Protein AF-A0A4P7CVD4-F1 (afdb_monomer)

Nearest PDB structures (foldseek):
  5tjf-assembly1_A  TM=2.412E-01  e=3.622E+00  Agarophyton chilense

Organism: NCBI:txid2547399

Sequence (106 aa):
MFTQYFAEQPMPHRAPLTAERLAAIWDNHPEPIVLELLWEIHRLRATISRANQIRAFLAPGGHGNIPGSVWECFKRELDA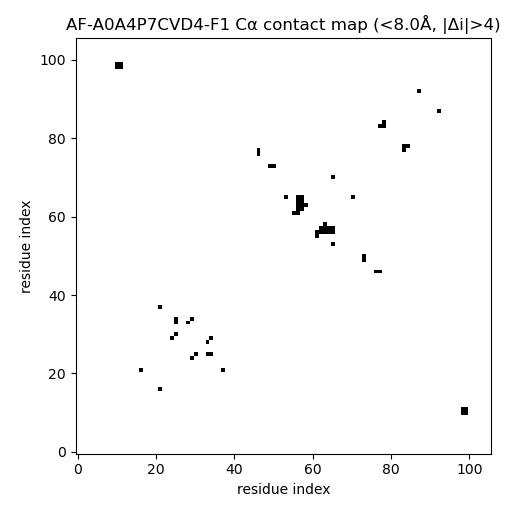EPCLQDKPTPRQHAAIDRIVRRPREG

Radius of gyration: 17.86 Å; Cα contacts (8 Å, |Δi|>4): 33; chains: 1; bounding box: 33×44×45 Å

Structure (mmCIF, N/CA/C/O backbone):
data_AF-A0A4P7CVD4-F1
#
_entry.id   AF-A0A4P7CVD4-F1
#
loop_
_atom_site.group_PDB
_atom_site.id
_atom_site.type_symbol
_atom_site.label_atom_id
_atom_site.label_alt_id
_atom_site.label_comp_id
_atom_site.label_asym_id
_atom_site.label_entity_id
_atom_site.label_seq_id
_atom_site.pdbx_PDB_ins_code
_atom_site.Cartn_x
_atom_site.Cartn_y
_atom_site.Cartn_z
_atom_site.occupancy
_atom_site.B_iso_or_equiv
_atom_site.auth_seq_id
_atom_site.auth_comp_id
_atom_site.auth_asym_id
_atom_site.auth_atom_id
_atom_site.pdbx_PDB_model_num
ATOM 1 N N . MET A 1 1 ? 17.226 31.150 -4.059 1.00 31.61 1 MET A N 1
ATOM 2 C CA . MET A 1 1 ? 15.854 30.718 -4.400 1.00 31.61 1 MET A CA 1
ATOM 3 C C . MET A 1 1 ? 15.814 29.207 -4.246 1.00 31.61 1 MET A C 1
ATOM 5 O O . MET A 1 1 ? 16.737 28.548 -4.702 1.00 31.61 1 MET A O 1
ATOM 9 N N . PHE A 1 2 ? 14.861 28.717 -3.459 1.00 39.06 2 PHE A N 1
ATOM 10 C CA . PHE A 1 2 ? 14.820 27.396 -2.836 1.00 39.06 2 PHE A CA 1
ATOM 11 C C . PHE A 1 2 ? 14.718 26.224 -3.818 1.00 39.06 2 PHE A C 1
ATOM 13 O O . PHE A 1 2 ? 13.878 26.228 -4.711 1.00 39.06 2 PHE A O 1
ATOM 20 N N . THR A 1 3 ? 15.432 25.143 -3.512 1.00 33.81 3 THR A N 1
ATOM 21 C CA . THR A 1 3 ? 14.834 23.802 -3.565 1.00 33.81 3 THR A CA 1
ATOM 22 C C . THR A 1 3 ? 15.440 22.993 -2.426 1.00 33.81 3 THR A C 1
ATOM 24 O O . THR A 1 3 ? 16.401 22.246 -2.586 1.00 33.81 3 THR A O 1
ATOM 27 N N . GLN A 1 4 ? 14.916 23.224 -1.221 1.00 36.69 4 GLN A N 1
ATOM 28 C CA . GLN A 1 4 ? 15.096 22.287 -0.121 1.00 36.69 4 GLN A CA 1
ATOM 29 C C . GLN A 1 4 ? 14.330 21.033 -0.543 1.00 36.69 4 GLN A C 1
ATOM 31 O O . GLN A 1 4 ? 13.108 20.976 -0.442 1.00 36.69 4 GLN A O 1
ATOM 36 N N . TYR A 1 5 ? 15.048 20.067 -1.114 1.00 38.19 5 TYR A N 1
ATOM 37 C CA . TYR A 1 5 ? 14.576 18.697 -1.187 1.00 38.19 5 TYR A CA 1
ATOM 38 C C . TYR A 1 5 ? 14.264 18.290 0.253 1.00 38.19 5 TYR A C 1
ATOM 40 O O . TYR A 1 5 ? 15.174 18.085 1.057 1.00 38.19 5 TYR A O 1
ATOM 48 N N . PHE A 1 6 ? 12.979 18.222 0.596 1.00 38.47 6 PHE A N 1
ATOM 49 C CA . PHE A 1 6 ? 12.532 17.405 1.711 1.00 38.47 6 PHE A CA 1
ATOM 50 C C . PHE A 1 6 ? 12.843 15.963 1.313 1.00 38.47 6 PHE A C 1
ATOM 52 O O . PHE A 1 6 ? 12.008 15.257 0.761 1.00 38.47 6 PHE A O 1
ATOM 59 N N . ALA A 1 7 ? 14.087 15.538 1.531 1.00 40.09 7 ALA A N 1
ATOM 60 C CA . ALA A 1 7 ? 14.345 14.137 1.769 1.00 40.09 7 ALA A CA 1
ATOM 61 C C . ALA A 1 7 ? 13.545 13.818 3.032 1.00 40.09 7 ALA A C 1
ATOM 63 O O . ALA A 1 7 ? 13.945 14.207 4.131 1.00 40.09 7 ALA A O 1
ATOM 64 N N . GLU A 1 8 ? 12.361 13.229 2.860 1.00 45.91 8 GLU A N 1
ATOM 65 C CA . GLU A 1 8 ? 11.651 12.560 3.940 1.00 45.91 8 GLU A CA 1
ATOM 66 C C . GLU A 1 8 ? 12.684 11.682 4.644 1.00 45.91 8 GLU A C 1
ATOM 68 O O . GLU A 1 8 ? 13.207 10.723 4.075 1.00 45.91 8 GLU A O 1
ATOM 73 N N . GLN A 1 9 ? 13.083 12.097 5.846 1.00 44.56 9 GLN A N 1
ATOM 74 C CA . GLN A 1 9 ? 13.982 11.325 6.691 1.00 44.56 9 GLN A CA 1
ATOM 75 C C . GLN A 1 9 ? 13.394 9.911 6.769 1.00 44.56 9 GLN A C 1
ATOM 77 O O . GLN A 1 9 ? 12.199 9.804 7.064 1.00 44.56 9 GLN A O 1
ATOM 82 N N . PRO A 1 10 ? 14.161 8.841 6.482 1.00 46.88 10 PRO A N 1
ATOM 83 C CA . PRO A 1 10 ? 13.618 7.495 6.497 1.00 46.88 10 PRO A CA 1
ATOM 84 C C . PRO A 1 10 ? 13.051 7.243 7.889 1.00 46.88 10 PRO A C 1
ATOM 86 O O . PRO A 1 10 ? 13.788 7.186 8.878 1.00 46.88 10 PRO A O 1
ATOM 89 N N . MET A 1 11 ? 11.722 7.161 7.962 1.00 50.41 11 MET A N 1
ATOM 90 C CA . MET A 1 11 ? 11.005 6.782 9.168 1.00 50.41 11 MET A CA 1
ATOM 91 C C . MET A 1 11 ? 11.687 5.528 9.721 1.00 50.41 11 MET A C 1
ATOM 93 O O . MET A 1 11 ? 11.973 4.617 8.940 1.00 50.41 11 MET A O 1
ATOM 97 N N . PRO A 1 12 ? 11.976 5.427 11.029 1.00 53.47 12 PRO A N 1
ATOM 98 C CA . PRO A 1 12 ? 12.393 4.160 11.605 1.00 53.47 12 PRO A CA 1
ATOM 99 C C . PRO A 1 12 ? 11.244 3.170 11.393 1.00 53.47 12 PRO A C 1
ATOM 101 O O . PRO A 1 12 ? 10.252 3.159 12.122 1.00 53.47 12 PRO A O 1
ATOM 104 N N . HIS A 1 13 ? 11.335 2.391 10.317 1.00 60.22 13 HIS A N 1
ATOM 105 C CA . HIS A 1 13 ? 10.284 1.475 9.934 1.00 60.22 13 HIS A CA 1
ATOM 106 C C . HIS A 1 13 ? 10.281 0.345 10.958 1.00 60.22 13 HIS A C 1
ATOM 108 O O . HIS A 1 13 ? 11.218 -0.451 11.032 1.00 60.22 13 HIS A O 1
ATOM 114 N N . ARG A 1 14 ? 9.201 0.256 11.745 1.00 66.94 14 ARG A N 1
ATOM 115 C CA . ARG A 1 14 ? 8.813 -1.022 12.347 1.00 66.94 14 ARG A CA 1
ATOM 116 C C . ARG A 1 14 ? 8.845 -2.065 11.230 1.00 66.94 14 ARG A C 1
ATOM 118 O O . ARG A 1 14 ? 8.413 -1.760 10.117 1.00 66.94 14 ARG A O 1
ATOM 125 N N . ALA A 1 15 ? 9.337 -3.268 11.532 1.00 76.06 15 ALA A N 1
ATOM 126 C CA . ALA A 1 15 ? 9.303 -4.371 10.579 1.00 76.06 15 ALA A CA 1
ATOM 127 C C . ALA A 1 15 ? 7.905 -4.443 9.928 1.00 76.06 15 ALA A C 1
ATOM 129 O O . ALA A 1 15 ? 6.908 -4.423 10.667 1.00 76.06 15 ALA A O 1
ATOM 130 N N . PRO A 1 16 ? 7.813 -4.456 8.583 1.00 82.00 16 PRO A N 1
ATOM 131 C CA . PRO A 1 16 ? 6.531 -4.507 7.899 1.00 82.00 16 PRO A CA 1
ATOM 132 C C . PRO A 1 16 ? 5.703 -5.684 8.405 1.00 82.00 16 PRO A C 1
ATOM 134 O O . PRO A 1 16 ? 6.230 -6.772 8.645 1.00 82.00 16 PRO A O 1
ATOM 137 N N . LEU A 1 17 ? 4.400 -5.475 8.570 1.00 89.06 17 LEU A N 1
ATOM 138 C CA . LEU A 1 17 ? 3.509 -6.567 8.939 1.00 89.06 17 LEU A CA 1
ATOM 139 C C . LEU A 1 17 ? 3.435 -7.570 7.782 1.00 89.06 17 LEU A C 1
ATOM 141 O O . LEU A 1 17 ? 3.254 -7.187 6.624 1.00 89.06 17 LEU A O 1
ATOM 145 N N . THR A 1 18 ? 3.566 -8.857 8.099 1.00 90.31 18 THR A N 1
ATOM 146 C CA . THR A 1 18 ? 3.330 -9.932 7.131 1.00 90.31 18 THR A CA 1
ATOM 147 C C . THR A 1 18 ? 1.832 -10.080 6.867 1.00 90.31 18 THR A C 1
ATOM 149 O O . THR A 1 18 ? 1.003 -9.665 7.677 1.00 90.31 18 THR A O 1
ATOM 152 N N . ALA A 1 19 ? 1.469 -10.709 5.745 1.00 89.06 19 ALA A N 1
ATOM 153 C CA . ALA A 1 19 ? 0.068 -11.023 5.448 1.00 89.06 19 ALA A CA 1
ATOM 154 C C . ALA A 1 19 ? -0.569 -11.887 6.552 1.00 89.06 19 ALA A C 1
ATOM 156 O O . ALA A 1 19 ? -1.694 -11.630 6.964 1.00 89.06 19 ALA A O 1
ATOM 157 N N . GLU A 1 20 ? 0.191 -12.844 7.084 1.00 93.44 20 GLU A N 1
ATOM 158 C CA . GLU A 1 20 ? -0.215 -13.667 8.224 1.00 93.44 20 GLU A CA 1
ATOM 159 C C . GLU A 1 20 ? -0.451 -12.824 9.479 1.00 93.44 20 GLU A C 1
ATOM 161 O O . GLU A 1 20 ? -1.448 -13.000 10.175 1.00 93.44 20 GLU A O 1
ATOM 166 N N . ARG A 1 21 ? 0.417 -11.839 9.746 1.00 93.38 21 ARG A N 1
ATOM 167 C CA . ARG A 1 21 ? 0.223 -10.959 10.896 1.00 93.38 21 ARG A CA 1
ATOM 168 C C . ARG A 1 21 ? -1.002 -10.060 10.738 1.00 93.38 21 ARG A C 1
ATOM 170 O O . ARG A 1 21 ? -1.656 -9.796 11.739 1.00 93.38 21 ARG A O 1
ATOM 177 N N . LEU A 1 22 ? -1.313 -9.598 9.526 1.00 93.75 22 LEU A N 1
ATOM 178 C CA . LEU 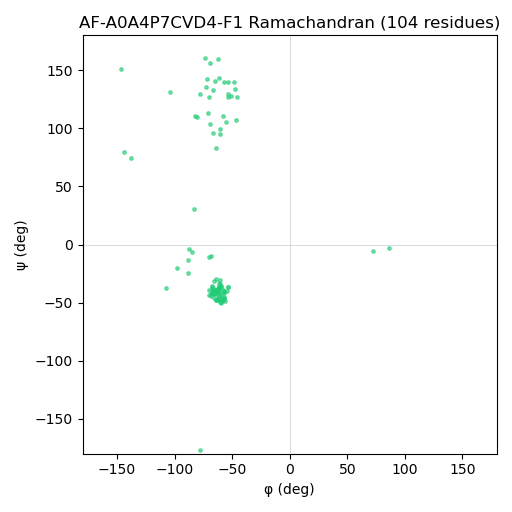A 1 22 ? -2.534 -8.834 9.249 1.00 93.75 22 LEU A CA 1
ATOM 179 C C . LEU A 1 22 ? -3.793 -9.689 9.453 1.00 93.75 22 LEU A C 1
ATOM 181 O O . LEU A 1 22 ? -4.731 -9.218 10.091 1.00 93.75 22 LEU A O 1
ATOM 185 N N . ALA A 1 23 ? -3.783 -10.946 8.995 1.00 93.06 23 ALA A N 1
ATOM 186 C CA . ALA A 1 23 ? -4.875 -11.890 9.241 1.00 93.06 23 ALA A CA 1
ATOM 187 C C . ALA A 1 23 ? -5.082 -12.124 10.746 1.00 93.06 23 ALA A C 1
ATOM 189 O O . ALA A 1 23 ? -6.178 -11.933 11.258 1.00 93.06 23 ALA A O 1
ATOM 190 N N . ALA A 1 24 ? -3.997 -12.382 11.481 1.00 96.12 24 ALA A N 1
ATOM 191 C CA . ALA A 1 24 ? -4.065 -12.545 12.928 1.00 96.12 24 ALA A CA 1
ATOM 192 C C . ALA A 1 24 ? -4.584 -11.287 13.651 1.00 96.12 24 ALA A C 1
ATOM 194 O O . ALA A 1 24 ? -5.188 -11.406 14.712 1.00 96.12 24 ALA A O 1
ATOM 195 N N . ILE A 1 25 ? -4.343 -10.074 13.134 1.00 95.38 25 ILE A N 1
ATOM 196 C CA . ILE A 1 25 ? -4.921 -8.855 13.724 1.00 95.38 25 ILE A CA 1
ATOM 197 C C . ILE A 1 25 ? -6.444 -8.895 13.614 1.00 95.38 25 ILE A C 1
ATOM 199 O O . ILE A 1 25 ? -7.094 -8.682 14.627 1.00 95.38 25 ILE A O 1
ATOM 203 N N . TRP A 1 26 ? -6.994 -9.225 12.444 1.00 94.44 26 TRP A N 1
ATOM 204 C CA . TRP A 1 26 ? -8.440 -9.369 12.266 1.00 94.44 26 TRP A CA 1
ATOM 205 C C . TRP A 1 26 ? -9.037 -10.447 13.176 1.00 94.44 26 TRP A C 1
ATOM 207 O O . TRP A 1 26 ? -10.020 -10.189 13.862 1.00 94.44 26 TRP A O 1
ATOM 217 N N . ASP A 1 27 ? -8.410 -11.624 13.242 1.00 97.06 27 ASP A N 1
ATOM 218 C CA . ASP A 1 27 ? -8.929 -12.744 14.037 1.00 97.06 27 ASP A CA 1
ATOM 219 C C . ASP A 1 27 ? -9.028 -12.406 15.535 1.00 97.06 27 ASP A C 1
ATOM 221 O O . ASP A 1 27 ? -9.941 -12.858 16.223 1.00 97.06 27 ASP A O 1
ATOM 225 N N . ASN A 1 28 ? -8.095 -11.595 16.046 1.00 96.94 28 ASN A N 1
ATOM 226 C CA . ASN A 1 28 ? -8.078 -11.162 17.447 1.00 96.94 28 ASN A CA 1
ATOM 227 C C . ASN A 1 28 ? -8.899 -9.885 17.701 1.00 96.94 28 ASN A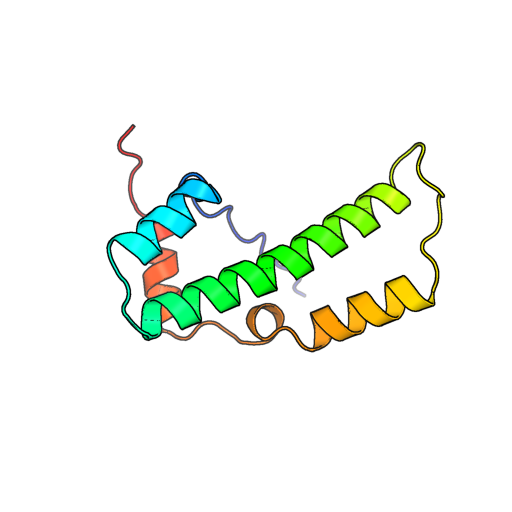 C 1
ATOM 229 O O . ASN A 1 28 ? -9.313 -9.644 18.834 1.00 96.94 28 ASN A O 1
ATOM 233 N N . HIS A 1 29 ? -9.098 -9.067 16.668 1.00 96.38 29 HIS A N 1
ATOM 234 C CA . HIS A 1 29 ? -9.715 -7.742 16.724 1.00 96.38 29 HIS A CA 1
ATOM 235 C C . HIS A 1 29 ? -10.680 -7.561 15.535 1.00 96.38 29 HIS A C 1
ATOM 237 O O . HIS A 1 29 ? -10.357 -6.862 14.567 1.00 96.38 29 HIS A O 1
ATOM 243 N N . PRO A 1 30 ? -11.863 -8.213 15.568 1.00 95.31 30 PRO A N 1
ATOM 244 C CA . PRO A 1 30 ? -12.825 -8.183 14.472 1.00 95.31 30 PRO A CA 1
ATOM 245 C C . PRO A 1 30 ? -13.724 -6.933 14.504 1.00 95.31 30 PRO A C 1
ATOM 247 O O . PRO A 1 30 ? -14.897 -6.980 14.124 1.00 95.31 30 PRO A O 1
ATOM 250 N N . GLU A 1 31 ? -13.225 -5.801 15.004 1.00 98.19 31 GLU A N 1
ATOM 251 C CA . GLU A 1 31 ? -13.987 -4.559 15.025 1.00 98.19 31 GLU A CA 1
ATOM 252 C C . GLU A 1 31 ? -14.113 -3.974 13.602 1.00 98.19 31 GLU A C 1
ATOM 254 O O . GLU A 1 31 ? -13.144 -3.988 12.836 1.00 98.19 31 GLU A O 1
ATOM 259 N N . PRO A 1 32 ? -15.263 -3.373 13.235 1.00 96.81 32 PRO A N 1
ATOM 260 C CA . PRO A 1 32 ? -15.471 -2.809 11.896 1.00 96.81 32 PRO A CA 1
ATOM 261 C C . PRO A 1 32 ? -14.392 -1.807 11.464 1.00 96.81 32 PRO A C 1
ATOM 263 O O . PRO A 1 32 ? -13.954 -1.815 10.318 1.00 96.81 32 PRO A O 1
ATOM 266 N N . ILE A 1 33 ? -13.895 -0.997 12.402 1.00 96.81 33 ILE A N 1
ATOM 267 C CA . ILE A 1 33 ? -12.832 -0.023 12.132 1.00 96.81 33 ILE A CA 1
ATOM 268 C C . ILE A 1 33 ? -11.498 -0.687 11.756 1.00 96.81 33 ILE A C 1
ATOM 270 O O . ILE A 1 33 ? -10.732 -0.142 10.964 1.00 96.81 33 ILE A O 1
ATOM 274 N N . VAL A 1 34 ? -11.204 -1.876 12.293 1.00 96.06 34 VAL A N 1
ATOM 275 C CA . VAL A 1 34 ? -9.999 -2.636 11.932 1.00 96.06 34 VAL A CA 1
ATOM 276 C C . VAL A 1 34 ? -10.136 -3.165 10.511 1.00 96.06 34 VAL A C 1
ATOM 278 O O . VAL A 1 34 ? -9.177 -3.095 9.745 1.00 96.06 34 VAL A O 1
ATOM 281 N N . LEU A 1 35 ? -11.331 -3.622 10.129 1.00 94.88 35 LEU A N 1
ATOM 282 C CA . LEU A 1 35 ? -11.609 -4.048 8.760 1.00 94.88 35 LEU A CA 1
ATOM 283 C C . LEU A 1 35 ? -11.432 -2.902 7.756 1.00 94.88 35 LEU A C 1
ATOM 285 O O . LEU A 1 35 ? -10.792 -3.105 6.726 1.00 94.88 35 LEU A O 1
ATOM 289 N N . GLU A 1 36 ? -11.933 -1.703 8.068 1.00 96.56 36 GLU A N 1
ATOM 290 C CA . GLU A 1 36 ? -11.729 -0.505 7.238 1.00 96.56 36 GLU A CA 1
ATOM 291 C C . GLU A 1 36 ? -10.235 -0.206 7.038 1.00 96.56 36 GLU A C 1
ATOM 293 O O . GLU A 1 36 ? -9.774 -0.012 5.912 1.00 96.56 36 GLU A O 1
ATOM 298 N N . LEU A 1 37 ? -9.443 -0.252 8.113 1.00 95.12 37 LEU A N 1
ATOM 299 C CA . LEU A 1 37 ? -7.998 -0.029 8.032 1.00 95.12 37 LEU A CA 1
ATOM 300 C C . LEU A 1 37 ? -7.272 -1.124 7.239 1.00 95.12 37 LEU A C 1
ATOM 302 O O . LEU A 1 37 ? -6.372 -0.822 6.455 1.00 95.12 37 LEU A O 1
ATOM 306 N N . LEU A 1 38 ? -7.643 -2.394 7.424 1.00 94.69 38 LEU A N 1
ATOM 307 C CA . LEU A 1 38 ? -7.076 -3.501 6.653 1.00 94.69 38 LEU A CA 1
ATOM 308 C C . LEU A 1 38 ? -7.410 -3.361 5.168 1.00 94.69 38 LEU A C 1
ATOM 310 O O . LEU A 1 38 ? -6.541 -3.598 4.327 1.00 94.69 38 LEU A O 1
ATOM 314 N N . TRP A 1 39 ? -8.627 -2.930 4.841 1.00 94.94 39 TRP A N 1
ATOM 315 C CA . TRP A 1 39 ? -9.028 -2.662 3.467 1.00 94.94 39 TRP A CA 1
ATOM 316 C C . TRP A 1 39 ? -8.146 -1.588 2.820 1.00 94.94 39 TRP A C 1
ATOM 318 O O . TRP A 1 39 ? -7.593 -1.828 1.745 1.00 94.94 39 TRP A O 1
ATOM 328 N N . GLU A 1 40 ? -7.909 -0.464 3.503 1.00 95.06 40 GLU A N 1
ATOM 329 C CA . GLU A 1 40 ? -6.998 0.580 3.013 1.00 95.06 40 GLU A CA 1
ATOM 330 C C . GLU A 1 40 ? -5.562 0.067 2.835 1.00 95.06 40 GLU A C 1
ATOM 332 O O . GLU A 1 40 ? -4.926 0.326 1.811 1.00 95.06 40 GLU A O 1
ATOM 337 N N . ILE A 1 41 ? -5.048 -0.735 3.774 1.00 93.19 41 ILE A N 1
ATOM 338 C CA . ILE A 1 41 ? -3.720 -1.359 3.649 1.00 93.19 41 ILE A CA 1
ATOM 339 C C . ILE A 1 41 ? -3.651 -2.251 2.402 1.00 93.19 41 ILE A C 1
ATOM 341 O O . ILE A 1 41 ? -2.665 -2.217 1.659 1.00 93.19 41 ILE A O 1
ATOM 345 N N . HIS A 1 42 ? -4.689 -3.048 2.146 1.00 91.81 42 HIS A N 1
ATOM 346 C CA . HIS A 1 42 ? -4.761 -3.895 0.959 1.00 91.81 42 HIS A CA 1
ATOM 347 C C . HIS A 1 42 ? -4.860 -3.078 -0.335 1.00 91.81 42 HIS A C 1
ATOM 349 O O . HIS A 1 42 ? -4.191 -3.425 -1.314 1.00 91.81 42 HIS A O 1
ATOM 355 N N . ARG A 1 43 ? -5.616 -1.975 -0.332 1.00 93.25 43 ARG A N 1
ATOM 356 C CA . ARG A 1 43 ? -5.717 -1.044 -1.463 1.00 93.25 43 ARG A CA 1
ATOM 357 C C . ARG A 1 43 ? -4.355 -0.429 -1.796 1.00 93.25 43 ARG A C 1
ATOM 359 O O . ARG A 1 43 ? -3.902 -0.536 -2.935 1.00 93.25 43 ARG A O 1
ATOM 366 N N . LEU A 1 44 ? -3.640 0.087 -0.794 1.00 92.75 44 LEU A N 1
ATOM 367 C CA . LEU A 1 44 ? -2.284 0.627 -0.959 1.00 92.75 44 LEU A CA 1
ATOM 368 C C . LEU A 1 44 ? -1.291 -0.437 -1.443 1.00 92.75 44 LEU A C 1
ATOM 370 O O . LEU A 1 44 ? -0.452 -0.173 -2.307 1.00 92.75 44 LEU A O 1
ATOM 374 N N . ARG A 1 45 ? -1.398 -1.675 -0.944 1.00 92.12 45 ARG A N 1
ATOM 375 C CA . ARG A 1 45 ? -0.565 -2.792 -1.415 1.00 92.12 45 ARG A CA 1
ATOM 376 C C . ARG A 1 45 ? -0.783 -3.076 -2.902 1.00 92.12 45 ARG A C 1
ATOM 378 O O . ARG A 1 45 ? 0.186 -3.406 -3.592 1.00 92.12 45 ARG A O 1
ATOM 385 N N . ALA A 1 46 ? -2.010 -2.954 -3.405 1.00 91.25 46 ALA A N 1
ATOM 386 C CA . ALA A 1 46 ? -2.307 -3.090 -4.830 1.00 91.25 46 ALA A CA 1
ATOM 387 C C . ALA A 1 46 ? -1.584 -2.009 -5.655 1.00 91.25 46 ALA A C 1
ATOM 389 O O . ALA A 1 46 ? -0.897 -2.348 -6.625 1.00 91.25 46 ALA A O 1
ATOM 390 N N . THR A 1 47 ? -1.642 -0.747 -5.220 1.00 92.62 47 THR A N 1
ATOM 391 C CA . THR A 1 47 ? -0.926 0.379 -5.848 1.00 92.62 47 THR A CA 1
ATOM 392 C C . THR A 1 47 ? 0.588 0.144 -5.876 1.00 92.62 47 THR A C 1
ATOM 394 O O . THR A 1 47 ? 1.216 0.231 -6.933 1.00 92.62 47 THR A O 1
ATOM 397 N N . ILE A 1 48 ? 1.185 -0.254 -4.745 1.00 92.69 48 ILE A N 1
ATOM 398 C CA . ILE A 1 48 ? 2.627 -0.555 -4.644 1.00 92.69 48 ILE A CA 1
ATOM 399 C C . ILE A 1 48 ? 3.014 -1.738 -5.541 1.00 92.69 48 ILE A C 1
ATOM 401 O O . ILE A 1 48 ? 4.053 -1.712 -6.204 1.00 92.69 48 ILE A O 1
ATOM 405 N N . SER A 1 49 ? 2.183 -2.781 -5.595 1.00 93.00 49 SER A N 1
ATOM 406 C CA . SER A 1 49 ? 2.446 -3.954 -6.437 1.00 93.00 49 SER A CA 1
ATOM 407 C C . SER A 1 49 ? 2.474 -3.577 -7.917 1.00 93.00 49 SER A C 1
ATOM 409 O O . SER A 1 49 ? 3.350 -4.039 -8.649 1.00 93.00 49 SER A O 1
ATOM 411 N N . ARG A 1 50 ? 1.577 -2.685 -8.350 1.00 91.75 50 ARG A N 1
ATOM 412 C CA . ARG A 1 50 ? 1.571 -2.163 -9.720 1.00 91.75 50 ARG A CA 1
ATOM 413 C C . ARG A 1 50 ? 2.782 -1.281 -10.011 1.00 91.75 50 ARG A C 1
ATOM 415 O O . ARG A 1 50 ? 3.409 -1.445 -11.055 1.00 91.75 50 ARG A O 1
ATOM 422 N N . ALA A 1 51 ? 3.174 -0.423 -9.071 1.00 93.25 51 ALA A N 1
ATOM 423 C CA . ALA A 1 51 ? 4.411 0.348 -9.179 1.00 93.25 51 ALA A CA 1
ATOM 424 C C . ALA A 1 51 ? 5.634 -0.573 -9.351 1.00 93.25 51 ALA A C 1
ATOM 426 O O . ALA A 1 51 ? 6.499 -0.325 -10.192 1.00 93.25 51 ALA A O 1
ATOM 427 N N . ASN A 1 52 ? 5.684 -1.687 -8.611 1.00 93.19 52 ASN A N 1
ATOM 428 C CA . ASN A 1 52 ? 6.749 -2.679 -8.740 1.00 93.19 52 ASN A CA 1
ATOM 429 C C . ASN A 1 52 ? 6.727 -3.409 -10.097 1.00 93.19 52 ASN A C 1
ATOM 431 O O . ASN A 1 52 ? 7.789 -3.663 -10.662 1.00 93.19 52 ASN A O 1
ATOM 435 N N . GLN A 1 53 ? 5.547 -3.717 -10.642 1.00 90.44 53 GLN A N 1
ATOM 436 C CA . GLN A 1 53 ? 5.417 -4.281 -11.993 1.00 90.44 53 GLN A CA 1
ATOM 437 C C . GLN A 1 53 ? 5.943 -3.308 -13.050 1.00 90.44 53 GLN A C 1
ATOM 439 O O . GLN A 1 53 ? 6.753 -3.689 -13.889 1.00 90.44 53 GLN A O 1
ATOM 444 N N . ILE A 1 54 ? 5.546 -2.037 -12.972 1.00 91.62 54 ILE A N 1
ATOM 445 C CA . ILE A 1 54 ? 6.046 -0.969 -13.845 1.00 91.62 54 ILE A CA 1
ATOM 446 C C . ILE A 1 54 ? 7.569 -0.850 -13.757 1.00 91.62 54 ILE A C 1
ATOM 448 O O . ILE A 1 54 ? 8.247 -0.809 -14.782 1.00 91.62 54 ILE A O 1
ATOM 452 N N . ARG A 1 55 ? 8.123 -0.876 -12.540 1.00 91.69 55 ARG A N 1
ATOM 453 C CA . ARG A 1 55 ? 9.573 -0.898 -12.330 1.00 91.69 55 ARG A CA 1
ATOM 454 C C . ARG A 1 55 ? 10.232 -2.091 -13.029 1.00 91.69 55 ARG A C 1
ATOM 456 O O . ARG A 1 55 ? 11.296 -1.924 -13.612 1.00 91.69 55 ARG A O 1
ATOM 463 N N . ALA A 1 56 ? 9.611 -3.270 -12.995 1.00 90.62 56 ALA A N 1
ATOM 464 C CA . ALA A 1 56 ? 10.129 -4.467 -13.658 1.00 90.62 56 ALA A CA 1
ATOM 465 C C . ALA A 1 56 ? 10.100 -4.360 -15.194 1.00 90.62 56 ALA A C 1
ATOM 467 O O . ALA A 1 56 ? 11.044 -4.804 -15.841 1.00 90.62 56 ALA A O 1
ATOM 468 N N . PHE A 1 57 ? 9.081 -3.722 -15.785 1.00 89.56 57 PHE A N 1
ATOM 469 C CA . PHE A 1 57 ? 9.044 -3.453 -17.232 1.00 89.56 57 PHE A CA 1
ATOM 470 C C . PHE A 1 57 ? 10.224 -2.591 -17.704 1.00 89.56 57 PHE A C 1
ATOM 472 O O . PHE A 1 57 ? 10.735 -2.804 -18.805 1.00 89.56 57 PHE A O 1
ATOM 479 N N . LEU A 1 58 ? 10.645 -1.637 -16.868 1.00 88.69 58 LEU A N 1
ATOM 480 C CA . LEU A 1 58 ? 11.722 -0.685 -17.152 1.00 88.69 58 LEU A CA 1
ATOM 481 C C . LEU A 1 58 ? 13.121 -1.189 -16.763 1.00 88.69 58 LEU A C 1
ATOM 483 O O . LEU A 1 58 ? 14.117 -0.572 -17.136 1.00 88.69 58 LEU A O 1
ATOM 487 N N . ALA A 1 59 ? 13.217 -2.270 -15.988 1.00 89.19 59 ALA A N 1
ATOM 488 C CA . ALA A 1 59 ? 14.493 -2.806 -15.532 1.00 89.19 59 ALA A CA 1
ATOM 489 C C . ALA A 1 59 ? 15.302 -3.429 -16.692 1.00 89.19 59 ALA A C 1
ATOM 491 O O . ALA A 1 59 ? 14.717 -3.867 -17.688 1.00 89.19 59 ALA A O 1
ATOM 492 N N . PRO A 1 60 ? 16.641 -3.531 -16.574 1.00 86.31 60 PRO A N 1
ATOM 493 C CA . PRO A 1 60 ? 17.459 -4.276 -17.530 1.00 86.31 60 PRO A CA 1
ATOM 494 C C . PRO A 1 60 ? 16.951 -5.718 -17.695 1.00 86.31 60 PRO A C 1
ATOM 496 O O . PRO A 1 60 ? 16.771 -6.427 -16.707 1.00 86.31 60 PRO A O 1
ATOM 499 N N . GLY A 1 61 ?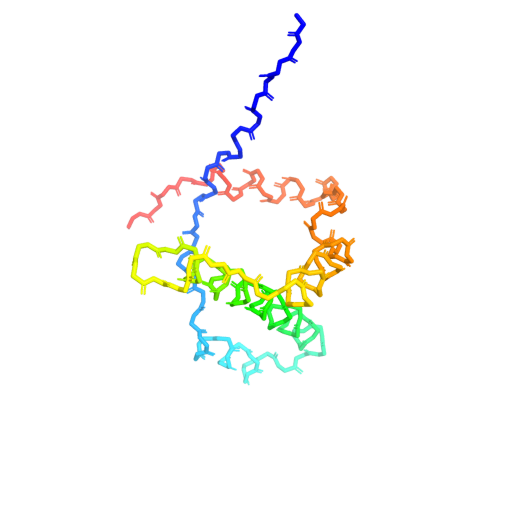 16.704 -6.145 -18.937 1.00 81.12 61 GLY A N 1
ATOM 500 C CA . GLY A 1 61 ? 16.091 -7.446 -19.246 1.00 81.12 61 GLY A CA 1
ATOM 501 C C . GLY A 1 61 ? 14.554 -7.454 -19.251 1.00 81.12 61 GLY A C 1
ATOM 502 O O . GLY A 1 61 ? 13.958 -8.476 -19.578 1.00 81.12 61 GLY A O 1
ATOM 503 N N . GLY A 1 62 ? 13.911 -6.330 -18.923 1.00 82.81 62 GLY A N 1
ATOM 504 C CA . GLY A 1 62 ? 12.484 -6.105 -19.143 1.00 82.81 62 GLY A CA 1
ATOM 505 C C . GLY A 1 62 ? 12.156 -5.765 -20.601 1.00 82.81 62 GLY A C 1
ATOM 506 O O . GLY A 1 62 ? 13.024 -5.724 -21.472 1.00 82.81 62 GLY A O 1
ATOM 507 N N . HIS A 1 63 ? 10.882 -5.477 -20.872 1.00 79.69 63 HIS A N 1
ATOM 508 C CA . HIS A 1 63 ? 10.411 -5.134 -22.221 1.00 79.69 63 HIS A CA 1
ATOM 509 C C . HIS A 1 63 ? 10.900 -3.761 -22.718 1.00 79.69 63 HIS A C 1
ATOM 511 O O . HIS A 1 63 ? 10.703 -3.436 -23.886 1.00 79.69 63 HIS A O 1
ATOM 517 N N . GLY A 1 64 ? 11.490 -2.934 -21.845 1.00 81.69 64 GLY A N 1
ATOM 518 C CA . GLY A 1 64 ? 12.032 -1.614 -22.188 1.00 81.69 64 GLY A CA 1
ATOM 519 C C . GLY A 1 64 ? 10.970 -0.544 -22.465 1.00 81.69 64 GLY A C 1
ATOM 520 O O . GLY A 1 64 ? 11.307 0.625 -22.625 1.00 81.69 64 GLY A O 1
ATOM 521 N N . ASN A 1 65 ? 9.691 -0.922 -22.493 1.00 84.50 65 ASN A N 1
ATOM 522 C CA . ASN A 1 65 ? 8.561 -0.018 -22.628 1.00 84.50 65 ASN A CA 1
ATOM 523 C C . ASN A 1 65 ? 7.353 -0.543 -21.839 1.00 84.50 65 ASN A C 1
ATOM 525 O O . ASN A 1 65 ? 7.174 -1.752 -21.674 1.00 84.50 65 ASN A O 1
ATOM 529 N N . ILE A 1 66 ? 6.507 0.377 -21.382 1.00 87.56 66 ILE A N 1
ATOM 530 C CA . ILE A 1 66 ? 5.242 0.083 -20.708 1.00 87.56 66 ILE A CA 1
ATOM 531 C C . ILE A 1 66 ? 4.123 0.358 -21.717 1.00 87.56 66 ILE A C 1
ATOM 533 O O . ILE A 1 66 ? 4.115 1.433 -22.322 1.00 87.56 66 ILE A O 1
ATOM 537 N N . PRO A 1 67 ? 3.152 -0.552 -21.907 1.00 89.06 67 PRO A N 1
ATOM 538 C CA . PRO A 1 67 ? 1.989 -0.251 -22.732 1.00 89.06 67 PRO A CA 1
ATOM 539 C C . PRO A 1 67 ? 1.311 1.044 -22.263 1.00 89.06 67 PRO A C 1
ATOM 541 O O . PRO A 1 67 ? 1.007 1.189 -21.078 1.00 89.06 67 PRO A O 1
ATOM 544 N N . GLY A 1 68 ? 1.048 1.978 -23.183 1.00 88.81 68 GLY A N 1
ATOM 545 C CA . GLY A 1 68 ? 0.532 3.308 -22.830 1.00 88.81 68 GLY A CA 1
ATOM 546 C C . GLY A 1 68 ? -0.748 3.256 -21.991 1.00 88.81 68 GLY A C 1
ATOM 547 O O . GLY A 1 68 ? -0.865 3.966 -21.000 1.00 88.81 68 GLY A O 1
ATOM 548 N N . SER A 1 69 ? -1.666 2.335 -22.295 1.00 90.19 69 SER A N 1
ATOM 549 C CA . SER A 1 69 ? -2.893 2.130 -21.512 1.00 90.19 69 SER A CA 1
ATOM 550 C C . SER A 1 69 ? -2.634 1.712 -20.058 1.00 90.19 69 SER A C 1
ATOM 552 O O . SER A 1 69 ? -3.361 2.139 -19.161 1.00 90.19 69 SER A O 1
ATOM 554 N N . VAL A 1 70 ? -1.594 0.911 -19.806 1.00 88.56 70 VAL A N 1
ATOM 555 C CA . VAL A 1 70 ? -1.188 0.487 -18.456 1.00 88.56 70 VAL A CA 1
ATOM 556 C C . VAL A 1 70 ? -0.604 1.669 -17.687 1.00 88.56 70 VAL A C 1
ATOM 558 O O . VAL A 1 70 ? -0.956 1.878 -16.526 1.00 88.56 70 VAL A O 1
ATOM 561 N N . TRP A 1 71 ? 0.235 2.473 -18.344 1.00 91.81 71 TRP A N 1
ATOM 562 C CA . TRP A 1 71 ? 0.822 3.672 -17.751 1.00 91.81 71 TRP A CA 1
ATOM 563 C C . TRP A 1 71 ? -0.231 4.731 -17.404 1.00 91.81 71 TRP A C 1
ATOM 565 O O . TRP A 1 71 ? -0.263 5.219 -16.276 1.00 91.81 71 TRP A O 1
ATOM 575 N N . GLU A 1 72 ? -1.143 5.040 -18.329 1.00 93.69 72 GLU A N 1
ATOM 576 C CA . GLU A 1 72 ? -2.224 6.004 -18.091 1.00 93.69 72 GLU A CA 1
ATOM 577 C C . GLU A 1 72 ? -3.176 5.544 -16.979 1.00 93.69 72 GLU A C 1
ATOM 579 O O . GLU A 1 72 ? -3.605 6.350 -16.153 1.00 93.69 72 GLU A O 1
ATOM 584 N N . CYS A 1 73 ? -3.479 4.243 -16.912 1.00 92.19 73 CYS A N 1
ATOM 585 C CA . CYS A 1 73 ? -4.290 3.689 -15.831 1.00 92.19 73 CYS A CA 1
ATOM 586 C C . CYS A 1 73 ? -3.606 3.861 -14.469 1.00 92.19 73 CYS A C 1
ATOM 588 O O . CYS A 1 73 ? -4.243 4.307 -13.519 1.00 92.19 73 CYS A O 1
ATOM 590 N N . PHE A 1 74 ? -2.308 3.556 -14.381 1.00 93.56 74 PHE A N 1
ATOM 591 C CA . PHE A 1 74 ? -1.551 3.718 -13.142 1.00 93.56 74 PHE A CA 1
ATOM 592 C C . PHE A 1 74 ? -1.446 5.181 -12.702 1.00 93.56 74 PHE A C 1
ATOM 594 O O . PHE A 1 74 ? -1.660 5.465 -11.528 1.00 93.56 74 PHE A O 1
ATOM 601 N N . LYS A 1 75 ? -1.192 6.120 -13.623 1.00 94.81 75 LYS A N 1
ATOM 602 C CA . LYS A 1 75 ? -1.190 7.554 -13.293 1.00 94.81 75 LYS A CA 1
ATOM 603 C C . LYS A 1 75 ? -2.522 8.002 -12.700 1.00 94.81 75 LYS A C 1
ATOM 605 O O . LYS A 1 75 ? -2.527 8.610 -11.642 1.00 94.81 75 LYS A O 1
ATOM 610 N N . ARG A 1 76 ? -3.644 7.619 -13.319 1.00 93.56 76 ARG A N 1
ATOM 611 C CA . ARG A 1 76 ? -4.978 7.955 -12.801 1.00 93.56 76 ARG A CA 1
ATOM 612 C C . ARG A 1 76 ? -5.220 7.401 -11.395 1.00 93.56 76 ARG A C 1
ATOM 614 O O . ARG A 1 76 ? -5.889 8.048 -10.600 1.00 93.56 76 ARG A O 1
ATOM 621 N N . GLU A 1 77 ? -4.704 6.213 -11.088 1.00 92.19 77 GLU A N 1
ATOM 622 C CA . GLU A 1 77 ? -4.785 5.659 -9.731 1.00 92.19 77 GLU A CA 1
ATOM 623 C C . GLU A 1 77 ? -3.954 6.456 -8.724 1.00 92.19 77 GLU A C 1
ATOM 625 O O . GLU A 1 77 ? -4.428 6.682 -7.615 1.00 92.19 77 GLU A O 1
ATOM 630 N N . LEU A 1 78 ? -2.757 6.915 -9.103 1.00 94.19 78 LEU A N 1
ATOM 631 C CA . LEU A 1 78 ? -1.937 7.784 -8.253 1.00 94.19 78 LEU A CA 1
ATOM 632 C C . LEU A 1 78 ? -2.575 9.164 -8.052 1.00 94.19 78 LEU A C 1
ATOM 634 O O . LEU A 1 78 ? -2.575 9.682 -6.939 1.00 94.19 78 LEU A O 1
ATOM 638 N N . ASP A 1 79 ? -3.143 9.747 -9.105 1.00 93.75 79 ASP A N 1
ATOM 639 C CA . ASP A 1 79 ? -3.815 11.049 -9.034 1.00 93.75 79 ASP A CA 1
ATOM 640 C C . ASP A 1 79 ? -5.047 11.000 -8.116 1.00 93.75 79 ASP A C 1
ATOM 642 O O . ASP A 1 79 ? -5.397 11.992 -7.481 1.00 93.75 79 ASP A O 1
ATOM 646 N N . ALA A 1 80 ? -5.691 9.833 -8.023 1.00 91.50 80 ALA A N 1
ATOM 647 C CA . ALA A 1 80 ? -6.840 9.596 -7.158 1.00 91.50 80 ALA A CA 1
ATOM 648 C C . ALA A 1 80 ? -6.469 9.166 -5.727 1.00 91.50 80 ALA A C 1
ATOM 650 O O . ALA A 1 80 ? -7.374 8.974 -4.919 1.00 91.50 80 ALA A O 1
ATOM 651 N N . GLU A 1 81 ? -5.185 8.975 -5.407 1.00 92.75 81 GLU A N 1
ATOM 652 C CA . GLU A 1 81 ? -4.736 8.443 -4.119 1.00 92.75 81 GLU A CA 1
ATOM 653 C C . GLU A 1 81 ? -4.688 9.539 -3.039 1.00 92.75 81 GLU A C 1
ATOM 655 O O . GLU A 1 81 ? -3.783 10.383 -3.070 1.00 92.75 81 GLU A O 1
ATOM 660 N N . PRO A 1 82 ? -5.583 9.519 -2.028 1.00 91.12 82 PRO A N 1
ATOM 661 C CA . PRO A 1 82 ? -5.599 10.561 -1.007 1.00 91.12 82 PRO A CA 1
ATOM 662 C C . PRO A 1 82 ? -4.295 10.612 -0.217 1.00 91.12 82 PRO A C 1
ATOM 664 O O . PRO A 1 82 ? -3.833 11.696 0.116 1.00 91.12 82 PRO A O 1
ATOM 667 N N . CYS A 1 83 ? -3.623 9.476 0.018 1.00 86.75 83 CYS A N 1
ATOM 668 C CA . CYS A 1 83 ? -2.368 9.479 0.775 1.00 86.75 83 CYS A CA 1
ATOM 669 C C . CYS A 1 83 ? -1.195 10.166 0.049 1.00 86.75 83 CYS A C 1
ATOM 671 O O . CYS A 1 83 ? -0.148 10.364 0.663 1.00 86.75 83 CYS A O 1
ATOM 673 N N . LEU A 1 84 ? -1.345 10.506 -1.239 1.00 89.06 84 LEU A N 1
ATOM 674 C CA . LEU A 1 84 ? -0.374 11.288 -2.012 1.00 89.06 84 LEU A CA 1
ATOM 675 C C . LEU A 1 84 ? -0.741 12.776 -2.105 1.00 89.06 84 LEU A C 1
ATOM 677 O O . LEU A 1 84 ? 0.133 13.593 -2.384 1.00 89.06 84 LEU A O 1
ATOM 681 N N . GLN A 1 85 ? -2.011 13.127 -1.883 1.00 88.56 85 GLN A N 1
ATOM 682 C CA . GLN A 1 85 ? -2.529 14.489 -2.060 1.00 88.56 85 GLN A CA 1
ATOM 683 C C . GLN A 1 85 ? -2.817 15.187 -0.723 1.00 88.56 85 GLN A C 1
ATOM 685 O O . GLN A 1 85 ? -2.569 16.387 -0.569 1.00 88.56 85 GLN A O 1
ATOM 690 N N . ASP A 1 86 ? -3.321 14.440 0.258 1.00 89.81 86 ASP A N 1
ATOM 691 C CA . ASP A 1 86 ? -3.751 14.975 1.539 1.00 89.81 86 ASP A CA 1
ATOM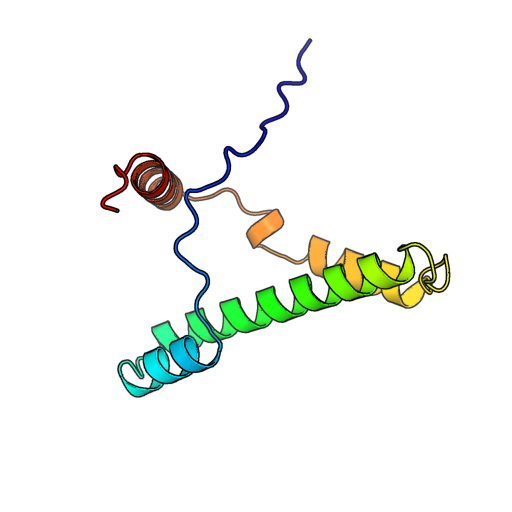 692 C C . ASP A 1 86 ? -2.557 15.249 2.448 1.00 89.81 86 ASP A C 1
ATOM 694 O O . ASP A 1 86 ? -1.708 14.397 2.721 1.00 89.81 86 ASP A O 1
ATOM 698 N N . LYS A 1 87 ? -2.524 16.464 2.997 1.00 87.31 87 LYS A N 1
ATOM 699 C CA . LYS A 1 87 ? -1.550 16.814 4.029 1.00 87.31 87 LYS A CA 1
ATOM 700 C C . LYS A 1 87 ? -1.935 16.122 5.338 1.00 87.31 87 LYS A C 1
ATOM 702 O O . LYS A 1 87 ? -3.102 16.210 5.733 1.00 87.31 87 LYS A O 1
ATOM 707 N N . PRO A 1 88 ? -0.981 15.521 6.072 1.00 87.06 88 PRO A N 1
ATOM 708 C CA . PRO A 1 88 ? -1.287 14.950 7.372 1.00 87.06 88 PRO A CA 1
ATOM 709 C C . PRO A 1 88 ? -1.888 16.007 8.308 1.00 87.06 88 PRO A C 1
ATOM 711 O O . PRO A 1 88 ? -1.453 17.160 8.365 1.00 87.06 88 PRO A O 1
ATOM 714 N N . THR A 1 89 ? -2.886 15.614 9.088 1.00 90.38 89 THR A N 1
ATOM 715 C CA . THR A 1 89 ? -3.449 16.464 10.143 1.00 90.38 89 THR A CA 1
ATOM 716 C C . THR A 1 89 ? -2.385 16.7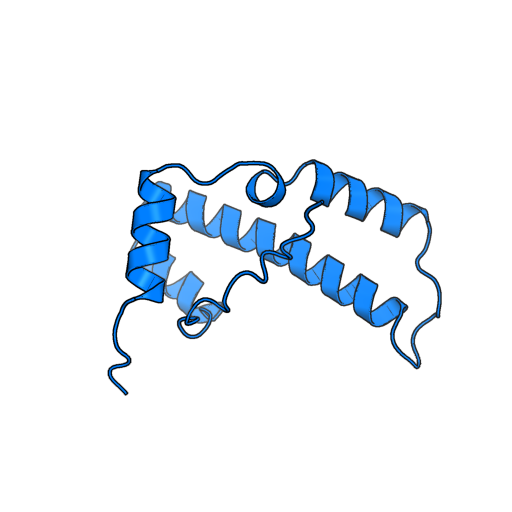81 11.205 1.00 90.38 89 THR A C 1
ATOM 718 O O . THR A 1 89 ? -1.420 16.025 11.364 1.00 90.38 89 THR A O 1
ATOM 721 N N . PRO A 1 90 ? -2.546 17.847 12.013 1.00 92.44 90 PRO A N 1
ATOM 722 C CA . PRO A 1 90 ? -1.621 18.138 13.113 1.00 92.44 90 PRO A CA 1
ATOM 723 C C . PRO A 1 90 ? -1.428 16.954 14.076 1.00 92.44 90 PRO A C 1
ATOM 725 O O . PRO A 1 90 ? -0.316 16.691 14.531 1.00 92.44 90 PRO A O 1
ATOM 728 N N . ARG A 1 91 ? -2.496 16.181 14.336 1.00 90.56 91 ARG A N 1
ATOM 729 C CA . ARG A 1 91 ? -2.432 14.965 15.163 1.00 90.56 91 ARG A CA 1
ATOM 730 C C . ARG A 1 91 ? -1.562 13.881 14.523 1.00 90.56 91 ARG A C 1
ATOM 732 O O . ARG A 1 91 ? -0.801 13.223 15.228 1.00 90.56 91 ARG A O 1
ATOM 739 N N . GLN A 1 92 ? -1.676 13.684 13.209 1.00 86.62 92 GLN A N 1
ATOM 740 C CA . GLN A 1 92 ? -0.864 12.712 12.472 1.00 86.62 92 GLN A CA 1
ATOM 741 C C . GLN A 1 92 ? 0.605 13.134 12.422 1.00 86.62 92 GLN A C 1
ATOM 743 O O . GLN A 1 92 ? 1.460 12.300 12.695 1.00 86.62 92 GLN A O 1
ATOM 748 N N . HIS A 1 93 ? 0.901 14.415 12.181 1.00 86.06 93 HIS A N 1
ATOM 749 C CA . HIS A 1 93 ? 2.269 14.938 12.256 1.00 86.06 93 HIS A CA 1
ATOM 750 C C . HIS A 1 93 ? 2.903 14.678 13.626 1.00 86.06 93 HIS A C 1
ATOM 752 O O . HIS A 1 93 ? 3.984 14.106 13.704 1.00 86.06 93 HIS A O 1
ATOM 758 N N . ALA A 1 94 ? 2.201 15.000 14.717 1.00 85.44 94 ALA A N 1
ATOM 759 C CA . ALA A 1 94 ? 2.705 14.747 16.066 1.00 85.44 94 ALA A CA 1
ATOM 760 C C . ALA A 1 94 ? 2.950 13.248 16.339 1.00 85.44 94 ALA A C 1
ATOM 762 O O . ALA A 1 94 ? 3.908 12.883 17.025 1.00 85.44 94 ALA A O 1
ATOM 763 N N . ALA A 1 95 ? 2.101 12.366 15.802 1.00 83.56 95 ALA A N 1
ATOM 764 C CA . ALA A 1 95 ? 2.283 10.921 15.911 1.00 83.56 95 ALA A CA 1
ATOM 765 C C . ALA A 1 95 ? 3.505 10.432 15.114 1.00 83.56 95 ALA A C 1
ATOM 767 O O . ALA A 1 95 ? 4.298 9.651 15.640 1.00 83.56 95 ALA A O 1
ATOM 768 N N . ILE A 1 96 ? 3.681 10.923 13.885 1.00 80.94 96 ILE A N 1
ATOM 769 C CA . ILE A 1 96 ? 4.839 10.649 13.026 1.00 80.94 96 ILE A CA 1
ATOM 770 C C . ILE A 1 96 ? 6.127 11.109 13.717 1.00 80.94 96 ILE A C 1
ATOM 772 O O . ILE A 1 96 ? 7.037 10.304 13.904 1.00 80.94 96 ILE A O 1
ATOM 776 N N . ASP A 1 97 ? 6.172 12.348 14.209 1.00 79.94 97 ASP A N 1
ATOM 777 C CA . ASP A 1 97 ? 7.321 12.899 14.934 1.00 79.94 97 ASP A CA 1
ATOM 778 C C . ASP A 1 97 ? 7.688 12.054 16.156 1.00 79.94 97 ASP A C 1
ATOM 780 O O . ASP A 1 97 ? 8.865 11.812 16.432 1.00 79.94 97 ASP A O 1
ATOM 784 N N . ARG A 1 98 ? 6.684 11.566 16.895 1.00 79.44 98 ARG A N 1
ATOM 785 C CA . ARG A 1 98 ? 6.902 10.686 18.046 1.00 79.44 98 ARG A CA 1
ATOM 786 C C . ARG A 1 98 ? 7.499 9.340 17.636 1.00 79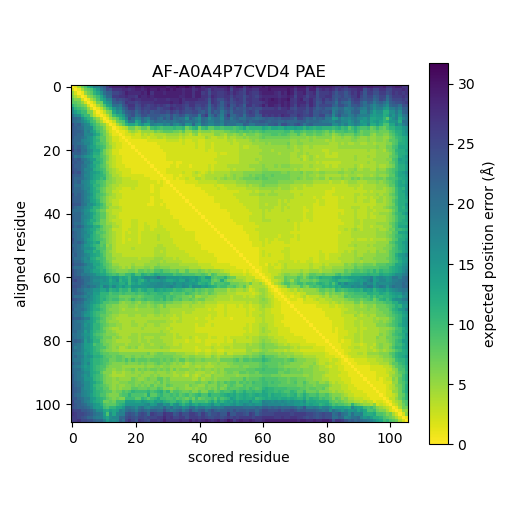.44 98 ARG A C 1
ATOM 788 O O . ARG A 1 98 ? 8.345 8.821 18.361 1.00 79.44 98 ARG A O 1
ATOM 795 N N . ILE A 1 99 ? 7.065 8.777 16.508 1.00 73.12 99 ILE A N 1
ATOM 796 C CA . ILE A 1 99 ? 7.616 7.529 15.961 1.00 73.12 99 ILE A CA 1
ATOM 797 C C . ILE A 1 99 ? 9.073 7.742 15.542 1.00 73.12 99 ILE A C 1
ATOM 799 O O . ILE A 1 99 ? 9.930 6.947 15.920 1.00 73.12 99 ILE A O 1
ATOM 803 N N . VAL A 1 100 ? 9.365 8.837 14.836 1.00 69.19 100 VAL A N 1
ATOM 804 C CA . VAL A 1 100 ? 10.720 9.182 14.377 1.00 69.19 100 VAL A CA 1
ATOM 805 C C . VAL A 1 100 ? 11.679 9.412 15.546 1.00 69.19 100 VAL A C 1
ATOM 807 O O . VAL A 1 100 ? 12.833 8.997 15.485 1.00 69.19 100 VAL A O 1
ATOM 810 N N . ARG A 1 101 ? 11.215 10.051 16.626 1.00 69.25 101 ARG A N 1
ATOM 811 C CA . ARG A 1 101 ? 12.051 10.427 17.779 1.00 69.25 101 ARG A CA 1
ATOM 812 C C . ARG A 1 101 ? 12.234 9.323 18.827 1.00 69.25 101 ARG A C 1
ATOM 814 O O . ARG A 1 101 ? 12.984 9.536 19.779 1.00 69.25 101 ARG A O 1
ATOM 821 N N . ARG A 1 102 ? 11.557 8.172 18.718 1.00 60.94 102 ARG A N 1
ATOM 822 C CA . ARG A 1 102 ? 11.650 7.111 19.738 1.00 60.94 102 ARG A CA 1
ATOM 823 C C . ARG A 1 102 ? 13.045 6.445 19.705 1.00 60.94 102 ARG A C 1
ATOM 825 O O . ARG A 1 102 ? 13.449 5.987 18.637 1.00 60.94 102 ARG A O 1
ATOM 832 N N . PRO A 1 103 ? 13.773 6.347 20.839 1.00 55.44 103 PRO A N 1
ATOM 833 C CA . PRO A 1 103 ? 15.057 5.647 20.900 1.00 55.44 103 PRO A CA 1
ATOM 834 C C . PRO A 1 103 ? 14.906 4.164 20.546 1.00 55.44 103 PRO A C 1
ATOM 836 O O . PRO A 1 103 ? 13.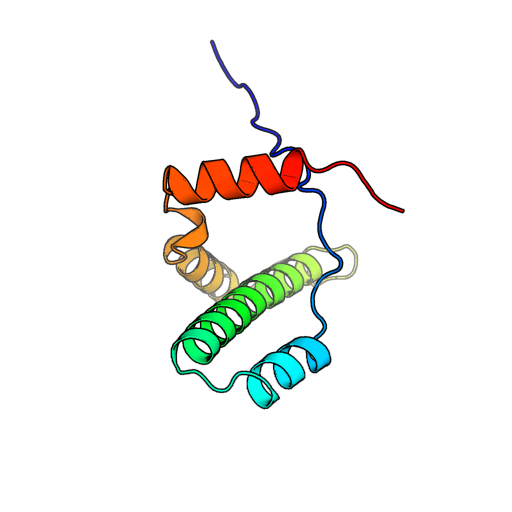906 3.536 20.897 1.00 55.44 103 PR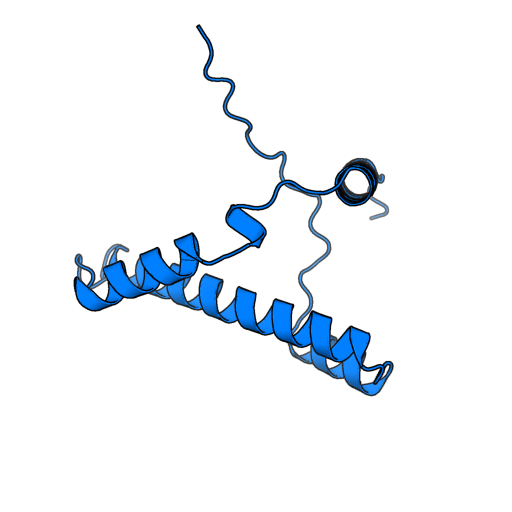O A O 1
ATOM 839 N N . ARG A 1 104 ? 15.908 3.615 19.851 1.00 56.62 104 ARG A N 1
ATOM 840 C CA . ARG A 1 104 ? 15.995 2.194 19.497 1.00 56.62 104 ARG A CA 1
ATOM 841 C C . ARG A 1 104 ? 16.243 1.375 20.765 1.00 56.62 104 ARG A C 1
ATOM 843 O O . ARG A 1 104 ? 17.366 1.357 21.255 1.00 56.62 104 ARG A O 1
ATOM 850 N N . GLU A 1 105 ? 15.224 0.706 21.285 1.00 49.22 105 GLU A N 1
ATOM 851 C CA . GLU A 1 105 ? 15.456 -0.463 22.136 1.00 49.22 105 GLU A CA 1
ATOM 852 C C . GLU A 1 105 ? 15.727 -1.630 21.181 1.00 49.22 105 GLU A C 1
ATOM 854 O O . GLU A 1 105 ? 14.865 -1.980 20.369 1.00 49.22 105 GLU A O 1
ATOM 859 N N . GLY A 1 106 ? 16.989 -2.068 21.167 1.00 41.28 106 GLY A N 1
ATOM 860 C CA . GLY A 1 106 ? 17.500 -3.168 20.345 1.00 41.28 106 GLY A CA 1
ATOM 861 C C . GLY A 1 106 ? 17.223 -4.534 20.946 1.00 41.28 106 GLY A C 1
ATOM 862 O O . GLY A 1 106 ? 16.948 -4.599 22.164 1.00 41.28 106 GLY A O 1
#

Foldseek 3Di:
DDDPPPPVDPQPDDDDQDPVNLVVCCVVPVDPVSVVVSVVVVLVVVLVVLVVVVVQCCDVVHVVDDPPVSVVVSVVSLVPDCVNVPDDDPVRVVVSVCSRPDDDPD

pLDDT: mean 82.21, std 17.87, range [31.61, 98.19]

Secondary structure (DSSP, 8-state):
---------------PPPHHHHHHHHHH---HHHHHHHHHHHHHHHHHHHHHHHHHHHSTTS-SS--HHHHHHHHHHHHT-HHHHSPPPHHHHHHHHHHHHS----

Solvent-accessible surface area (backbone atoms only — not comparable to full-atom values): 6640 Å² total; per-residue (Å²): 136,89,79,81,75,79,70,74,70,80,63,74,71,69,80,78,81,48,73,67,54,53,51,52,46,41,78,77,42,78,47,71,71,49,52,54,52,50,50,52,53,52,53,53,50,52,54,52,52,49,52,51,50,54,50,48,28,63,34,92,91,38,77,71,58,71,60,66,71,61,52,56,51,51,50,54,53,56,76,68,33,57,89,79,72,58,76,75,51,75,69,52,48,56,51,49,53,50,57,59,68,53,78,87,84,128

Mean predicted aligned error: 8.73 Å